Protein AF-A0A5B7ACC3-F1 (afdb_monomer)

Foldseek 3Di:
DVVVVVVVVLVPDDQDQDPVGRRFAQDKDKDKDKDWDWDQDPVRDTDIDIDIDIDIDAHDLDDDDPDVDPDPVNVRNVLSNQVVVLVVQQVVCVVVVHPDRSNVSHD

Radius of gyration: 19.6 Å; Cα contacts (8 Å, |Δi|>4): 110; chains: 1; bounding box: 44×43×56 Å

Sequence (107 aa):
EVMALLQQGNQNRTTEPTRANETSSRSHAILQVLVEYQVKDASNNVVNRVGKLSLIDLAGSERALATDQRSLRSLEGANINRSLLALSSCINALVEGKKHIPYRNSK

pLDDT: mean 81.72, std 15.79, range [46.78, 98.19]

InterPro domains:
  IPR001752 Kinesin motor domain [PF00225] (1-107)
  IPR001752 Kinesin motor domain [PR00380] (18-35)
  IPR001752 Kinesin motor domain [PR00380] (52-70)
  IPR001752 Kinesin motor domain [PR00380] (101-107)
  IPR001752 Kinesin motor domain [PS50067] (1-107)
  IPR001752 Kinesin motor domain [SM00129] (1-107)
  IPR019821 Kinesin motor domain, conserved site [PS00411] (51-62)
  IPR027417 P-loop containing nucleoside triphosphate hydrolase [SSF52540] (1-107)
  IPR027640 Kinesin-like protein [PTHR47968] (1-107)
  IPR036961 Kinesin motor domain superfamily [G3DSA:3.40.850.10] (1-107)

Structure (mmCIF, N/CA/C/O backbone):
data_AF-A0A5B7ACC3-F1
#
_entry.id   AF-A0A5B7ACC3-F1
#
loop_
_atom_site.group_PDB
_atom_site.id
_atom_site.type_symbol
_atom_site.label_atom_id
_atom_site.label_alt_id
_atom_site.label_comp_id
_atom_site.label_asym_id
_atom_site.label_entity_id
_atom_site.label_seq_id
_atom_site.pdbx_PDB_ins_code
_atom_site.Cartn_x
_atom_site.Cartn_y
_atom_site.Cartn_z
_atom_site.occupancy
_atom_site.B_iso_or_equiv
_atom_site.auth_seq_id
_atom_site.auth_comp_id
_atom_site.auth_asym_id
_atom_site.auth_atom_id
_atom_site.pdbx_PDB_model_num
ATOM 1 N N . GLU A 1 1 ? -4.848 23.598 3.696 1.00 75.00 1 GLU A N 1
ATOM 2 C CA . GLU A 1 1 ? -3.723 22.914 4.369 1.00 75.00 1 GLU A CA 1
ATOM 3 C C . GLU A 1 1 ? -3.484 21.502 3.828 1.00 75.00 1 GLU A C 1
ATOM 5 O O . GLU A 1 1 ? -2.462 21.294 3.191 1.00 75.00 1 GLU A O 1
ATOM 10 N N . VAL A 1 2 ? -4.444 20.569 3.933 1.00 79.12 2 VAL A N 1
ATOM 11 C CA . VAL A 1 2 ? -4.297 19.182 3.423 1.00 79.12 2 VAL A CA 1
ATOM 12 C C . VAL A 1 2 ? -3.925 19.110 1.935 1.00 79.12 2 VAL A C 1
ATOM 14 O O . VAL A 1 2 ? -3.004 18.389 1.570 1.00 79.12 2 VAL A O 1
ATOM 17 N N . MET A 1 3 ? -4.570 19.904 1.072 1.00 82.88 3 MET A N 1
ATOM 18 C CA . MET A 1 3 ? -4.243 19.929 -0.364 1.00 82.88 3 MET A CA 1
ATOM 19 C C . MET A 1 3 ? -2.805 20.386 -0.651 1.00 82.88 3 MET A C 1
ATOM 21 O O . MET A 1 3 ? -2.192 19.889 -1.590 1.00 82.88 3 MET A O 1
ATOM 25 N N . ALA A 1 4 ? -2.248 21.281 0.170 1.00 86.12 4 ALA A N 1
ATOM 26 C CA . ALA A 1 4 ? -0.866 21.731 0.019 1.00 86.12 4 ALA A CA 1
ATOM 27 C C . ALA A 1 4 ? 0.124 20.623 0.414 1.00 86.12 4 ALA A C 1
ATOM 29 O O . ALA A 1 4 ? 1.094 20.391 -0.301 1.00 86.12 4 ALA A O 1
ATOM 30 N N . LEU A 1 5 ? -0.168 19.877 1.488 1.00 81.25 5 LEU A N 1
ATOM 31 C CA . LEU A 1 5 ? 0.618 18.703 1.889 1.00 81.25 5 LEU A CA 1
ATOM 32 C C . LEU A 1 5 ? 0.566 17.593 0.830 1.00 81.25 5 LEU A C 1
ATOM 34 O O . LEU A 1 5 ? 1.586 16.969 0.547 1.00 81.25 5 LEU A O 1
ATOM 38 N N . LEU A 1 6 ? -0.592 17.380 0.196 1.00 81.81 6 LEU A N 1
ATOM 39 C CA . LEU A 1 6 ? -0.722 16.449 -0.931 1.00 81.81 6 LEU A CA 1
ATOM 40 C C . LEU A 1 6 ? 0.099 16.897 -2.139 1.00 81.81 6 LEU A C 1
ATOM 42 O O . LEU A 1 6 ? 0.793 16.085 -2.748 1.00 81.81 6 LEU A O 1
ATOM 46 N N . GLN A 1 7 ? 0.054 18.185 -2.472 1.00 82.19 7 GLN A N 1
ATOM 47 C CA . GLN A 1 7 ? 0.817 18.735 -3.587 1.00 82.19 7 GLN A CA 1
ATOM 48 C C . GLN A 1 7 ? 2.329 18.634 -3.339 1.00 82.19 7 GLN A C 1
ATOM 50 O O . GLN A 1 7 ? 3.062 18.215 -4.231 1.00 82.19 7 GLN A O 1
ATOM 55 N N . GLN A 1 8 ? 2.784 18.921 -2.118 1.00 82.44 8 GLN A N 1
ATOM 56 C CA . GLN A 1 8 ? 4.176 18.732 -1.706 1.00 82.44 8 GLN A CA 1
ATOM 57 C C . GLN A 1 8 ? 4.586 17.250 -1.740 1.00 82.44 8 GLN A C 1
ATOM 59 O O . GLN A 1 8 ? 5.662 16.915 -2.232 1.00 82.44 8 GLN A O 1
ATOM 64 N N . GLY A 1 9 ? 3.723 16.344 -1.269 1.00 79.19 9 GLY A N 1
ATOM 65 C CA . GLY A 1 9 ? 3.954 14.899 -1.343 1.00 79.19 9 GLY A CA 1
ATOM 66 C C . GLY A 1 9 ? 4.102 14.404 -2.783 1.00 79.19 9 GLY A C 1
ATOM 67 O O . GLY A 1 9 ? 5.014 13.635 -3.080 1.00 79.19 9 GLY A O 1
ATOM 68 N N . ASN A 1 10 ? 3.267 14.910 -3.692 1.00 77.75 10 ASN A N 1
ATOM 69 C CA . ASN A 1 10 ? 3.354 14.602 -5.117 1.00 77.75 10 ASN A CA 1
ATOM 70 C C . ASN A 1 10 ? 4.622 15.172 -5.769 1.00 77.75 10 ASN A C 1
ATOM 72 O O . ASN A 1 10 ? 5.207 14.499 -6.608 1.00 77.75 10 ASN A O 1
ATOM 76 N N . GLN A 1 11 ? 5.083 16.362 -5.371 1.00 76.25 11 GLN A N 1
ATOM 77 C CA . GLN A 1 11 ? 6.349 16.932 -5.862 1.00 76.25 11 GLN A CA 1
ATOM 78 C C . GLN A 1 11 ? 7.573 16.121 -5.415 1.00 76.25 11 GLN A C 1
ATOM 80 O O . GLN A 1 11 ? 8.529 15.983 -6.171 1.00 76.25 11 GLN A O 1
ATOM 85 N N . ASN A 1 12 ? 7.536 15.551 -4.209 1.00 73.88 12 ASN A N 1
ATOM 86 C CA . ASN A 1 12 ? 8.602 14.686 -3.695 1.00 73.88 12 ASN A CA 1
ATOM 87 C C . ASN A 1 12 ? 8.560 13.263 -4.279 1.00 73.88 12 ASN A C 1
ATOM 89 O O . ASN A 1 12 ? 9.483 12.476 -4.060 1.00 73.88 12 ASN A O 1
ATOM 93 N N . ARG A 1 13 ? 7.490 12.902 -4.998 1.00 72.44 13 ARG A N 1
ATOM 94 C CA . ARG A 1 13 ? 7.357 11.592 -5.634 1.00 72.44 13 ARG A CA 1
ATOM 95 C C . ARG A 1 13 ? 8.242 11.537 -6.873 1.00 72.44 13 ARG A C 1
ATOM 97 O O . ARG A 1 13 ? 8.129 12.362 -7.776 1.00 72.44 13 ARG A O 1
ATOM 104 N N . THR A 1 14 ? 9.082 10.508 -6.956 1.00 63.19 14 THR A N 1
ATOM 105 C CA . THR A 1 14 ? 9.849 10.223 -8.171 1.00 63.19 14 THR A CA 1
ATOM 106 C C . THR A 1 14 ? 8.880 9.879 -9.300 1.00 63.19 14 THR A C 1
ATOM 108 O O . THR A 1 14 ? 8.224 8.832 -9.280 1.00 63.19 14 THR A O 1
ATOM 111 N N . THR A 1 15 ? 8.770 10.796 -10.256 1.00 61.16 15 THR A N 1
ATOM 112 C CA . THR A 1 15 ? 7.922 10.704 -11.442 1.00 61.16 15 THR A CA 1
ATOM 113 C C . THR A 1 15 ? 8.828 10.878 -12.655 1.00 61.16 15 THR A C 1
ATOM 115 O O . THR A 1 15 ? 9.175 11.979 -13.052 1.00 61.16 15 THR A O 1
ATOM 118 N N . GLU A 1 16 ? 9.297 9.763 -13.210 1.00 53.59 16 GLU A N 1
ATOM 119 C CA . GLU A 1 16 ? 10.084 9.774 -14.445 1.00 53.59 16 GLU A CA 1
ATOM 120 C C . GLU A 1 16 ? 9.173 9.357 -15.605 1.00 53.59 16 GLU A C 1
ATOM 122 O O . GLU A 1 16 ? 8.602 8.256 -15.555 1.00 53.59 16 GLU A O 1
ATOM 127 N N . PRO A 1 17 ? 9.018 10.188 -16.651 1.00 52.81 17 PRO A N 1
ATOM 128 C CA . PRO A 1 17 ? 8.188 9.842 -17.791 1.00 52.81 17 PRO A CA 1
ATOM 129 C C . PRO A 1 17 ? 8.764 8.620 -18.517 1.00 52.81 17 PRO A C 1
ATOM 131 O O . PRO A 1 17 ? 9.967 8.495 -18.779 1.00 52.81 17 PRO A O 1
ATOM 134 N N . THR A 1 18 ? 7.891 7.678 -18.859 1.00 48.84 18 THR A N 1
ATOM 135 C CA . THR A 1 18 ? 8.218 6.591 -19.786 1.00 48.84 18 THR A CA 1
ATOM 136 C C . THR A 1 18 ? 7.612 6.902 -21.148 1.00 48.84 18 THR A C 1
ATOM 138 O O . THR A 1 18 ? 6.631 7.628 -21.242 1.00 48.84 18 THR A O 1
ATOM 141 N N . ARG A 1 19 ? 8.133 6.288 -22.220 1.00 48.19 19 ARG A N 1
ATOM 142 C CA . ARG A 1 19 ? 7.515 6.361 -23.560 1.00 48.19 19 ARG A CA 1
ATOM 143 C C . ARG A 1 19 ? 6.062 5.836 -23.603 1.00 48.19 19 ARG A C 1
ATOM 145 O O . ARG A 1 19 ? 5.440 5.958 -24.649 1.00 48.19 19 ARG A O 1
ATOM 152 N N . ALA A 1 20 ? 5.555 5.234 -22.520 1.00 51.84 20 ALA A N 1
ATOM 153 C CA . ALA A 1 20 ? 4.218 4.652 -22.418 1.00 51.84 20 ALA A CA 1
ATOM 154 C C . ALA A 1 20 ? 3.285 5.372 -21.419 1.00 51.84 20 ALA A C 1
ATOM 156 O O . ALA A 1 20 ? 2.082 5.157 -21.493 1.00 51.84 20 ALA A O 1
ATOM 157 N N . ASN A 1 21 ? 3.800 6.209 -20.508 1.00 46.88 21 ASN A N 1
ATOM 158 C CA . ASN A 1 21 ? 3.000 6.996 -19.563 1.00 46.88 21 ASN A CA 1
ATOM 159 C C . ASN A 1 21 ? 3.822 8.158 -18.985 1.00 46.88 21 ASN A C 1
ATOM 161 O O . ASN A 1 21 ? 4.944 7.964 -18.506 1.00 46.88 21 ASN A O 1
ATOM 165 N N . GLU A 1 22 ? 3.250 9.362 -19.028 1.00 47.44 22 GLU A N 1
ATOM 166 C CA . GLU A 1 22 ? 3.949 10.626 -18.759 1.00 47.44 22 GLU A CA 1
ATOM 167 C C . GLU A 1 22 ? 3.824 11.098 -17.297 1.00 47.44 22 GLU A C 1
ATOM 169 O O . GLU A 1 22 ? 4.545 12.000 -16.889 1.00 47.44 22 GLU A O 1
ATOM 174 N N . THR A 1 23 ? 2.944 10.503 -16.476 1.00 46.78 23 THR A N 1
ATOM 175 C CA . THR A 1 23 ? 2.542 11.164 -15.213 1.00 46.78 23 THR A CA 1
ATOM 176 C C . THR A 1 23 ? 2.481 10.268 -13.963 1.00 46.78 23 THR A C 1
ATOM 178 O O . THR A 1 23 ? 2.399 10.807 -12.864 1.00 46.78 23 THR A O 1
ATOM 181 N N . SER A 1 24 ? 2.573 8.927 -14.052 1.00 53.72 24 SER A N 1
ATOM 182 C CA . SER A 1 24 ? 2.345 8.059 -12.865 1.00 53.72 24 SER A CA 1
ATOM 183 C C . SER A 1 24 ? 3.225 6.807 -12.676 1.00 53.72 24 SER A C 1
ATOM 185 O O . SER A 1 24 ? 3.172 6.173 -11.626 1.00 53.72 24 SER A O 1
ATOM 187 N N . SER A 1 25 ? 4.058 6.391 -13.626 1.00 60.97 25 SER A N 1
ATOM 188 C CA . SER A 1 25 ? 4.285 4.944 -13.809 1.00 60.97 25 SER A CA 1
ATOM 189 C C . SER A 1 25 ? 5.438 4.263 -13.042 1.00 60.97 25 SER A C 1
ATOM 191 O O . SER A 1 25 ? 5.824 3.167 -13.437 1.00 60.97 25 SER A O 1
ATOM 193 N N . ARG A 1 26 ? 6.046 4.846 -11.993 1.00 67.94 26 ARG A N 1
ATOM 194 C CA . ARG A 1 26 ? 7.303 4.269 -11.436 1.00 67.94 26 ARG A CA 1
ATOM 195 C C . ARG A 1 26 ? 7.455 4.148 -9.921 1.00 67.94 26 ARG A C 1
ATOM 197 O O . ARG A 1 26 ? 8.407 3.532 -9.453 1.00 67.94 26 ARG A O 1
ATOM 204 N N . SER A 1 27 ? 6.511 4.655 -9.142 1.00 77.06 27 SER A N 1
ATOM 205 C CA . SER A 1 27 ? 6.527 4.525 -7.681 1.00 77.06 27 SER A CA 1
ATOM 206 C C . SER A 1 27 ? 5.128 4.239 -7.150 1.00 77.06 27 SER A C 1
ATOM 208 O O . SER A 1 27 ? 4.143 4.716 -7.712 1.00 77.06 27 SER A O 1
ATOM 210 N N . HIS A 1 28 ? 5.046 3.466 -6.066 1.00 84.81 28 HIS A N 1
ATOM 211 C CA . HIS A 1 28 ? 3.811 3.297 -5.296 1.00 84.81 28 HIS A CA 1
ATOM 212 C C . HIS A 1 28 ? 3.705 4.435 -4.282 1.00 84.81 28 HIS A C 1
ATOM 214 O O . HIS A 1 28 ? 4.708 4.804 -3.669 1.00 84.81 28 HIS A O 1
ATOM 220 N N . ALA A 1 29 ? 2.509 4.976 -4.082 1.00 85.12 29 ALA A N 1
ATOM 221 C CA . ALA A 1 29 ? 2.241 6.001 -3.084 1.00 85.12 29 ALA A CA 1
ATOM 222 C C . ALA A 1 29 ? 1.188 5.515 -2.084 1.00 85.12 29 ALA A C 1
ATOM 224 O O . ALA A 1 29 ? 0.188 4.898 -2.450 1.00 85.12 29 ALA A O 1
ATOM 225 N N . ILE A 1 30 ? 1.420 5.810 -0.805 1.00 88.38 30 ILE A N 1
ATOM 226 C CA . ILE A 1 30 ? 0.505 5.486 0.288 1.00 88.38 30 ILE A CA 1
ATOM 227 C C . ILE A 1 30 ? 0.200 6.781 1.034 1.00 88.38 30 ILE A C 1
ATOM 229 O O . ILE A 1 30 ? 1.071 7.347 1.691 1.00 88.38 30 ILE A O 1
ATOM 233 N N . LEU A 1 31 ? -1.051 7.223 0.963 1.00 88.94 31 LEU A N 1
ATOM 234 C CA . LEU A 1 31 ? -1.576 8.319 1.764 1.00 88.94 31 LEU A CA 1
ATOM 235 C C . LEU A 1 31 ? -2.420 7.740 2.899 1.00 88.94 31 LEU A C 1
ATOM 237 O O . LEU A 1 31 ? -3.385 7.015 2.658 1.00 88.94 31 LEU A O 1
ATOM 241 N N . GLN A 1 32 ? -2.071 8.067 4.142 1.00 93.06 32 GLN A N 1
ATOM 242 C CA . GLN A 1 32 ? -2.822 7.634 5.320 1.00 93.06 32 GLN A CA 1
ATOM 243 C C . GLN A 1 32 ? -3.424 8.840 6.028 1.00 93.06 32 GLN A C 1
ATOM 245 O O . GLN A 1 32 ? -2.708 9.757 6.421 1.00 93.06 32 GLN A O 1
ATOM 250 N N . VAL A 1 33 ? -4.742 8.813 6.210 1.00 91.88 33 VAL A N 1
ATOM 251 C CA . VAL A 1 33 ? -5.478 9.780 7.023 1.00 91.88 33 VAL A CA 1
ATOM 252 C C . VAL A 1 33 ? -5.885 9.077 8.310 1.00 91.88 33 VAL A C 1
ATOM 254 O O . VAL A 1 33 ? -6.636 8.099 8.281 1.00 91.88 33 VAL A O 1
ATOM 257 N N . LEU A 1 34 ? -5.353 9.555 9.432 1.00 94.56 34 LEU A N 1
ATOM 258 C CA . LEU A 1 34 ? -5.712 9.091 10.766 1.00 94.56 34 LEU A CA 1
ATOM 259 C C . LEU A 1 34 ? -6.654 10.119 11.393 1.00 94.56 34 LEU A C 1
ATOM 261 O O . LEU A 1 34 ? -6.366 11.313 11.388 1.00 94.56 34 LEU A O 1
ATOM 265 N N . VAL A 1 35 ? -7.783 9.646 11.910 1.00 94.38 35 VAL A N 1
ATOM 266 C CA . VAL A 1 35 ? -8.773 10.461 12.613 1.00 94.38 35 VAL A CA 1
ATOM 267 C C . VAL A 1 35 ? -8.896 9.926 14.024 1.00 94.38 35 VAL A C 1
ATOM 269 O O . VAL A 1 35 ? -9.391 8.820 14.230 1.00 94.38 35 VAL A O 1
ATOM 272 N N . GLU A 1 36 ? -8.462 10.719 14.991 1.00 95.94 36 GLU A N 1
ATOM 273 C CA . GLU A 1 36 ? -8.587 10.408 16.409 1.00 95.94 36 GLU A CA 1
ATOM 274 C C . GLU A 1 36 ? -9.726 11.237 16.997 1.00 95.94 36 GLU A C 1
ATOM 276 O O . GLU A 1 36 ? -9.803 12.446 16.780 1.00 95.94 36 GLU A O 1
ATOM 281 N N . TYR A 1 37 ? -10.645 10.590 17.706 1.00 93.25 37 TYR A N 1
ATOM 282 C CA . TYR A 1 37 ? -11.775 11.268 18.328 1.00 93.25 37 TYR A CA 1
ATOM 283 C C . TYR A 1 37 ? -12.184 10.578 19.625 1.00 93.25 37 TYR A C 1
ATOM 285 O O . TYR A 1 37 ? -12.039 9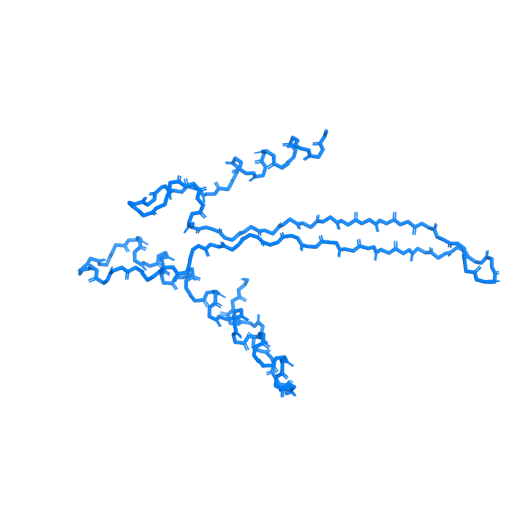.367 19.792 1.00 93.25 37 TYR A O 1
ATOM 293 N N . GLN A 1 38 ? -12.708 11.367 20.557 1.00 96.00 38 GLN A N 1
ATOM 294 C CA . GLN A 1 38 ? -13.234 10.876 21.823 1.00 96.00 38 GLN A CA 1
ATOM 295 C C . GLN A 1 38 ? -14.739 10.684 21.724 1.00 96.00 38 GLN A C 1
ATOM 297 O O . GLN A 1 38 ? -15.462 11.566 21.263 1.00 96.00 38 GLN A O 1
ATOM 302 N N . VAL A 1 39 ? -15.217 9.535 22.187 1.00 93.50 39 VAL A N 1
ATOM 303 C CA . VAL A 1 39 ? -16.646 9.257 22.337 1.00 93.50 39 VAL A CA 1
ATOM 304 C C . VAL A 1 39 ? -16.942 8.819 23.752 1.00 93.50 39 VAL A C 1
ATOM 306 O O . VAL A 1 39 ? -16.077 8.274 24.432 1.00 93.50 39 VAL A O 1
ATOM 309 N N . LYS A 1 40 ? -18.184 9.016 24.180 1.00 95.25 40 LYS A N 1
ATOM 310 C CA . LYS A 1 40 ? -18.674 8.387 25.398 1.00 95.25 40 LYS A CA 1
ATOM 311 C C . LYS A 1 40 ? -19.313 7.048 25.065 1.00 95.25 40 LYS A C 1
ATOM 313 O O . LYS A 1 40 ? -20.076 6.958 24.104 1.00 95.25 40 LYS A O 1
ATOM 318 N N . ASP A 1 41 ? -18.971 6.015 25.822 1.00 91.12 41 ASP A N 1
ATOM 319 C CA . ASP A 1 41 ? -19.657 4.728 25.734 1.00 91.12 41 ASP A CA 1
ATOM 320 C C . ASP A 1 41 ? -21.023 4.765 26.452 1.00 91.12 41 ASP A C 1
ATOM 322 O O . ASP A 1 41 ? -21.433 5.788 27.006 1.00 91.12 41 ASP A O 1
ATOM 326 N N . ALA A 1 42 ? -21.742 3.638 26.445 1.00 93.06 42 ALA A N 1
ATOM 327 C CA . ALA A 1 42 ? -23.040 3.508 27.114 1.00 93.06 42 ALA A CA 1
ATOM 328 C C . ALA A 1 42 ? -22.973 3.725 28.641 1.00 93.06 42 ALA A C 1
ATOM 330 O O . ALA A 1 42 ? -23.991 4.017 29.263 1.00 93.06 42 ALA A O 1
ATOM 331 N N . SER A 1 43 ? -21.780 3.620 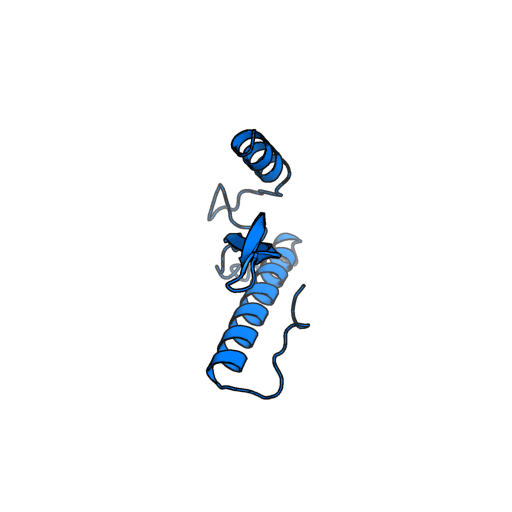29.229 1.00 95.56 43 SER A N 1
ATOM 332 C CA . SER A 1 43 ? -21.501 3.816 30.652 1.00 95.56 43 SER A CA 1
ATOM 333 C C . SER A 1 43 ? -20.942 5.215 30.953 1.00 95.56 43 SER A C 1
ATOM 335 O O . SER A 1 43 ? -20.492 5.466 32.069 1.00 95.56 43 SER A O 1
ATOM 337 N N . ASN A 1 44 ? -20.985 6.138 29.980 1.00 92.56 44 ASN A N 1
ATOM 338 C CA . ASN A 1 44 ? -20.495 7.517 30.079 1.00 92.56 44 ASN A CA 1
ATOM 339 C C . ASN A 1 44 ? -18.968 7.634 30.298 1.00 92.56 44 ASN A C 1
ATOM 341 O O . ASN A 1 44 ? -18.485 8.707 30.672 1.00 92.56 44 ASN A O 1
ATOM 345 N N . ASN A 1 45 ? -18.196 6.579 30.014 1.00 95.19 45 ASN A N 1
ATOM 346 C CA . ASN A 1 45 ? -16.733 6.629 30.020 1.00 95.19 45 ASN A CA 1
ATOM 347 C C . ASN A 1 45 ? -16.216 7.260 28.727 1.00 95.19 45 ASN A C 1
ATOM 349 O O . ASN A 1 45 ? -16.748 6.996 27.648 1.00 95.19 45 ASN A O 1
ATOM 353 N N . VAL A 1 46 ? -15.143 8.050 28.817 1.00 95.00 46 VAL A N 1
ATOM 354 C CA . VAL A 1 46 ? -14.462 8.595 27.635 1.00 95.00 46 VAL A CA 1
ATOM 355 C C . VAL A 1 46 ? -13.594 7.508 27.002 1.00 95.00 46 VAL A C 1
ATOM 357 O O . VAL A 1 46 ? -12.672 6.990 27.628 1.00 95.00 46 VAL A O 1
ATOM 360 N N . VAL A 1 47 ? -13.874 7.190 25.742 1.00 95.19 47 VAL A N 1
ATOM 361 C CA . VAL A 1 47 ? -13.147 6.217 24.928 1.00 95.19 47 VAL A CA 1
ATOM 362 C C . VAL A 1 47 ? -12.511 6.937 23.746 1.00 95.19 47 VAL A C 1
ATOM 364 O O . VAL A 1 47 ? -13.195 7.608 22.972 1.00 95.19 47 VAL A O 1
ATOM 367 N N . ASN A 1 48 ? -11.203 6.759 23.573 1.00 95.25 48 ASN A N 1
ATOM 368 C CA . ASN A 1 48 ? -10.503 7.205 22.372 1.00 95.25 48 ASN A CA 1
ATOM 369 C C . ASN A 1 48 ? -10.765 6.213 21.234 1.00 95.25 48 ASN A C 1
ATOM 371 O O . ASN A 1 48 ? -10.562 5.007 21.388 1.00 95.25 48 ASN A O 1
ATOM 375 N N . ARG A 1 49 ? -11.193 6.715 20.079 1.00 94.50 49 ARG A N 1
ATOM 376 C CA . ARG A 1 49 ? -11.332 5.945 18.844 1.00 94.50 49 ARG A CA 1
ATOM 377 C C . ARG A 1 49 ? -10.403 6.505 17.784 1.00 94.50 49 ARG A C 1
ATOM 379 O O . ARG A 1 49 ? -10.252 7.716 17.657 1.00 94.50 49 ARG A O 1
ATOM 386 N N . VAL A 1 50 ? -9.823 5.600 17.003 1.00 95.75 50 VAL A N 1
ATOM 387 C CA . VAL A 1 50 ? -8.944 5.935 15.883 1.00 95.75 50 VAL A CA 1
ATOM 388 C C . VAL A 1 50 ? -9.507 5.298 14.619 1.00 95.75 50 VAL A C 1
ATOM 390 O O . VAL A 1 50 ? -9.643 4.079 14.534 1.00 95.75 50 VAL A O 1
ATOM 393 N N . GLY A 1 51 ? -9.857 6.126 13.641 1.00 95.44 51 GLY A N 1
ATOM 394 C CA . GLY A 1 51 ? -10.137 5.711 12.273 1.00 95.44 51 GLY A CA 1
ATOM 395 C C . GLY A 1 51 ? -8.885 5.873 11.418 1.00 95.44 51 GLY A C 1
ATOM 396 O O . GLY A 1 51 ? -8.194 6.882 11.520 1.00 95.44 51 GLY A O 1
ATOM 397 N N . LYS A 1 52 ? -8.591 4.896 10.559 1.00 95.88 52 LYS A N 1
ATOM 398 C CA . LYS A 1 52 ? -7.486 4.974 9.599 1.00 95.88 52 LYS A CA 1
ATOM 399 C C . LYS A 1 52 ? -8.009 4.715 8.193 1.00 95.88 52 LYS A C 1
ATOM 401 O O . LYS A 1 52 ? -8.442 3.606 7.895 1.00 95.88 52 LYS A O 1
ATOM 406 N N . LEU A 1 53 ? -7.912 5.715 7.324 1.00 94.38 53 LEU A N 1
ATOM 407 C CA . LEU A 1 53 ? -8.153 5.583 5.890 1.00 94.38 53 LEU A CA 1
ATOM 408 C C . LEU A 1 53 ? -6.803 5.511 5.172 1.00 94.38 53 LEU A C 1
ATOM 410 O O . LEU A 1 5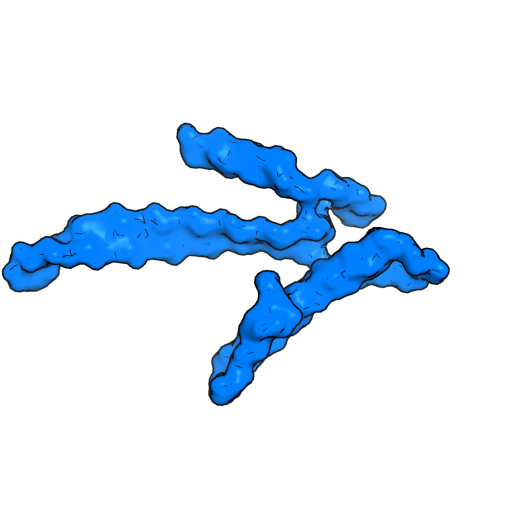3 ? -5.961 6.385 5.356 1.00 94.38 53 LEU A O 1
ATOM 414 N N . SER A 1 54 ? -6.583 4.465 4.373 1.00 94.44 54 SER A N 1
ATOM 415 C CA . SER A 1 54 ? -5.386 4.332 3.530 1.00 94.44 54 SER A CA 1
ATOM 416 C C . SER A 1 54 ? -5.791 4.394 2.062 1.00 94.44 54 SER A C 1
ATOM 418 O O . SER A 1 54 ? -6.548 3.547 1.597 1.00 94.44 54 SER A O 1
ATOM 420 N N . LEU A 1 55 ? -5.286 5.395 1.350 1.00 90.31 55 LEU A N 1
ATOM 421 C CA . LEU A 1 55 ? -5.441 5.582 -0.088 1.00 90.31 55 LEU A CA 1
ATOM 422 C C . LEU A 1 55 ? -4.120 5.171 -0.741 1.00 90.31 55 LEU A C 1
ATOM 424 O O . LEU A 1 55 ? -3.073 5.740 -0.430 1.00 90.31 55 LEU A O 1
ATOM 428 N N . ILE A 1 56 ? -4.162 4.142 -1.583 1.00 90.12 56 ILE A N 1
ATOM 429 C CA . ILE A 1 56 ? -2.970 3.537 -2.182 1.00 90.12 56 ILE A CA 1
ATOM 430 C C . ILE A 1 56 ? -3.043 3.731 -3.693 1.00 90.12 56 ILE A C 1
ATOM 432 O O . ILE A 1 56 ? -3.980 3.251 -4.327 1.00 90.12 56 ILE A O 1
ATOM 436 N N . ASP A 1 57 ? -2.050 4.420 -4.247 1.00 86.25 57 ASP A N 1
ATOM 437 C CA . ASP A 1 57 ? -1.851 4.571 -5.687 1.00 86.25 57 ASP A CA 1
ATOM 438 C C . ASP A 1 57 ? -0.675 3.688 -6.114 1.00 86.25 57 ASP A C 1
ATOM 440 O O . ASP A 1 57 ? 0.458 3.871 -5.658 1.00 86.25 57 ASP A O 1
ATOM 444 N N . LEU A 1 58 ? -0.959 2.681 -6.935 1.00 87.44 58 LEU A N 1
ATOM 445 C CA . LEU A 1 58 ? 0.024 1.687 -7.347 1.00 87.44 58 LEU A CA 1
ATOM 446 C C . LEU A 1 58 ? 0.668 2.086 -8.674 1.00 87.44 58 LEU A C 1
ATOM 448 O O . LEU A 1 58 ? 0.009 2.596 -9.577 1.00 87.44 58 LEU A O 1
ATOM 452 N N . ALA A 1 59 ? 1.960 1.799 -8.804 1.00 83.50 59 ALA A N 1
ATOM 453 C CA . ALA A 1 59 ? 2.671 1.946 -10.065 1.00 83.50 59 ALA A CA 1
ATOM 454 C C . ALA A 1 59 ? 2.078 1.039 -11.158 1.00 83.50 59 ALA A C 1
ATOM 456 O O . ALA A 1 59 ? 1.406 0.040 -10.880 1.00 83.50 59 ALA A O 1
ATOM 457 N N . GLY A 1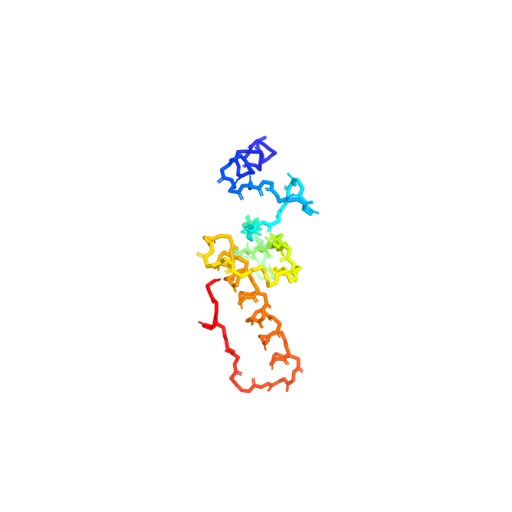 60 ? 2.384 1.386 -12.408 1.00 79.69 60 GLY A N 1
ATOM 458 C CA . GLY A 1 60 ? 1.976 0.627 -13.583 1.00 79.69 60 GLY A CA 1
ATOM 459 C C . GLY A 1 60 ? 2.419 -0.840 -13.530 1.00 79.69 60 GLY A C 1
ATOM 460 O O . GLY A 1 60 ? 3.499 -1.165 -13.037 1.00 79.69 60 GLY A O 1
ATOM 461 N N . SER A 1 61 ? 1.558 -1.733 -14.023 1.00 76.81 61 SER A N 1
ATOM 462 C CA . SER A 1 61 ? 1.801 -3.187 -14.087 1.00 76.81 61 SER A CA 1
ATOM 463 C C . SER A 1 61 ? 2.266 -3.655 -15.468 1.00 76.81 61 SER A C 1
ATOM 465 O O . SER A 1 61 ? 2.348 -4.856 -15.744 1.00 76.81 61 SER A O 1
ATOM 467 N N . GLU A 1 62 ? 2.534 -2.715 -16.373 1.00 70.38 62 GLU A N 1
ATOM 468 C CA . GLU A 1 62 ? 2.972 -3.018 -17.720 1.00 70.38 62 GLU A CA 1
ATOM 469 C C . GLU A 1 62 ? 4.278 -3.818 -17.718 1.00 70.38 62 GLU A C 1
ATOM 471 O O . GLU A 1 62 ? 5.218 -3.604 -16.942 1.00 70.38 62 GLU A O 1
ATOM 476 N N . ARG A 1 63 ? 4.347 -4.773 -18.644 1.00 63.91 63 ARG A N 1
ATOM 477 C CA . ARG A 1 63 ? 5.586 -5.497 -18.892 1.00 63.91 63 ARG A CA 1
ATOM 478 C C . ARG A 1 63 ? 6.567 -4.533 -19.539 1.00 63.91 63 ARG A C 1
ATOM 480 O O . ARG A 1 63 ? 6.297 -4.006 -20.617 1.00 63.91 63 ARG A O 1
ATOM 487 N N . ALA A 1 64 ? 7.732 -4.363 -18.921 1.00 57.41 64 ALA A N 1
ATOM 488 C CA . ALA A 1 64 ? 8.879 -3.846 -19.645 1.00 57.41 64 ALA A CA 1
ATOM 489 C C . ALA A 1 64 ? 9.094 -4.764 -20.858 1.00 57.41 64 ALA A C 1
ATOM 491 O O . ALA A 1 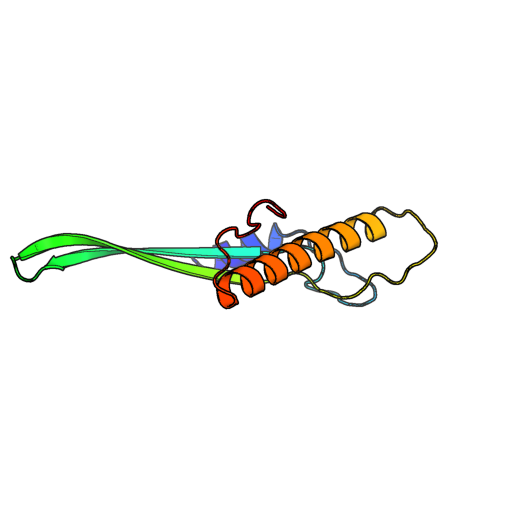64 ? 9.269 -5.973 -20.693 1.00 57.41 64 ALA A O 1
ATOM 492 N N . LEU A 1 65 ? 9.015 -4.213 -22.074 1.00 55.28 65 LEU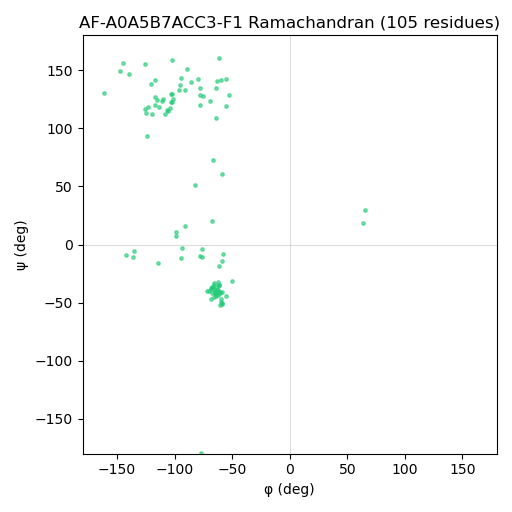 A N 1
ATOM 493 C CA . LEU A 1 65 ? 9.457 -4.935 -23.262 1.00 55.28 65 LEU A CA 1
ATOM 494 C C . LEU A 1 65 ? 10.882 -5.406 -22.976 1.00 55.28 65 LEU A C 1
ATOM 496 O O . LEU A 1 65 ? 11.703 -4.606 -22.524 1.00 55.28 65 LEU A O 1
ATOM 500 N N . ALA A 1 66 ? 11.143 -6.696 -23.185 1.00 48.06 66 ALA A N 1
ATOM 501 C CA . ALA A 1 66 ? 12.465 -7.288 -23.060 1.00 48.06 66 ALA A CA 1
ATOM 502 C C . ALA A 1 66 ? 13.359 -6.718 -24.170 1.00 48.06 66 ALA A C 1
ATOM 504 O O . ALA A 1 66 ? 13.612 -7.356 -25.185 1.00 48.06 66 ALA A O 1
ATOM 505 N N . THR A 1 67 ? 13.759 -5.460 -24.033 1.00 50.88 67 THR A N 1
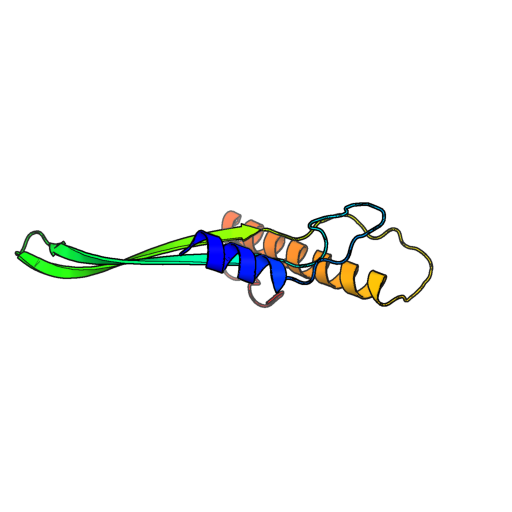ATOM 506 C CA . THR A 1 67 ? 14.834 -4.891 -24.821 1.00 50.88 67 THR A CA 1
ATOM 507 C C . THR A 1 67 ? 16.128 -5.399 -24.209 1.00 50.88 67 THR A C 1
ATOM 509 O O . THR A 1 67 ? 16.290 -5.428 -22.990 1.00 50.88 67 THR A O 1
ATOM 512 N N . ASP A 1 68 ? 17.042 -5.833 -25.069 1.00 50.03 68 ASP A N 1
ATOM 513 C CA . ASP A 1 68 ? 18.274 -6.569 -24.753 1.00 50.03 68 ASP A CA 1
ATOM 514 C C . ASP A 1 68 ? 19.326 -5.741 -23.978 1.00 50.03 68 ASP A C 1
ATOM 516 O O . ASP A 1 68 ? 20.522 -6.022 -23.957 1.00 50.03 68 ASP A O 1
ATOM 520 N N . GLN A 1 69 ? 18.895 -4.659 -23.334 1.00 52.00 69 GLN A N 1
ATOM 521 C CA . GLN A 1 69 ? 19.733 -3.779 -22.550 1.00 52.00 69 GLN A CA 1
ATOM 522 C C . GLN A 1 69 ? 19.421 -3.979 -21.073 1.00 52.00 69 GLN A C 1
ATOM 524 O O . GLN A 1 69 ? 18.367 -3.564 -20.586 1.00 52.00 69 GLN A O 1
ATOM 529 N N . ARG A 1 70 ? 20.406 -4.530 -20.348 1.00 59.84 70 ARG A N 1
ATOM 530 C CA . ARG A 1 70 ? 20.571 -4.449 -18.883 1.00 59.84 70 ARG A CA 1
ATOM 531 C C . ARG A 1 70 ? 20.690 -2.986 -18.433 1.00 59.84 70 ARG A C 1
ATOM 533 O O . ARG A 1 70 ? 21.711 -2.544 -17.920 1.00 59.84 70 ARG A O 1
ATOM 540 N N . SER A 1 71 ? 19.661 -2.203 -18.701 1.00 68.88 71 SER A N 1
ATOM 541 C CA . SER A 1 71 ? 19.557 -0.804 -18.337 1.00 68.88 71 SER A CA 1
ATOM 542 C C . SER A 1 71 ? 18.919 -0.708 -16.956 1.00 68.88 71 SER A C 1
ATOM 544 O O . SER A 1 71 ? 18.096 -1.544 -16.576 1.00 68.88 71 SER A O 1
ATOM 546 N N . LEU A 1 72 ? 19.258 0.344 -16.210 1.00 70.12 72 LEU A N 1
ATOM 547 C CA . LEU A 1 72 ? 18.653 0.655 -14.907 1.00 70.12 72 LEU A CA 1
ATOM 548 C C . LEU A 1 72 ? 17.112 0.632 -14.957 1.00 70.12 72 LEU A C 1
ATOM 550 O O . LEU A 1 72 ? 16.467 0.203 -14.006 1.00 70.12 72 LEU A O 1
ATOM 554 N N . ARG A 1 73 ? 16.528 0.988 -16.109 1.00 70.50 73 ARG A N 1
ATOM 555 C CA . ARG A 1 73 ? 15.080 0.969 -16.368 1.00 70.50 73 ARG A CA 1
ATOM 556 C C . ARG A 1 73 ? 14.476 -0.439 -16.375 1.00 70.50 73 ARG A C 1
ATOM 558 O O . ARG A 1 73 ? 13.362 -0.624 -15.899 1.00 70.50 73 ARG A O 1
ATOM 565 N N . SER A 1 74 ? 15.198 -1.440 -16.882 1.00 73.19 74 SER A N 1
ATOM 566 C CA . SER A 1 74 ? 14.735 -2.834 -16.835 1.00 73.19 74 SER A CA 1
ATOM 567 C C . SER A 1 74 ? 14.726 -3.370 -15.402 1.00 73.19 74 SER A C 1
ATOM 569 O O . SER A 1 74 ? 13.806 -4.097 -15.032 1.00 73.19 74 SER A O 1
ATOM 571 N N . LEU A 1 75 ? 15.725 -2.999 -14.593 1.00 78.00 75 LEU A N 1
ATOM 572 C CA . LEU A 1 75 ? 15.793 -3.379 -13.181 1.00 78.00 75 LEU A CA 1
ATOM 573 C C . LEU A 1 75 ? 14.678 -2.706 -12.367 1.00 78.00 75 LEU A C 1
ATOM 575 O O . LEU A 1 75 ? 14.040 -3.350 -11.537 1.00 78.00 75 LEU A O 1
ATOM 579 N N . GLU A 1 76 ? 14.412 -1.430 -12.640 1.00 76.25 76 GLU A N 1
ATOM 580 C CA . GLU A 1 76 ? 13.313 -0.670 -12.042 1.00 76.25 76 GLU A CA 1
ATOM 581 C C . GLU A 1 76 ? 11.949 -1.315 -12.339 1.00 76.25 76 GLU A C 1
ATOM 583 O O . GLU A 1 76 ? 11.209 -1.640 -11.411 1.00 76.25 76 GLU A O 1
ATOM 588 N N . GLY A 1 77 ? 11.654 -1.612 -13.611 1.00 79.75 77 GLY A N 1
ATOM 589 C CA . GLY A 1 77 ? 10.412 -2.291 -14.000 1.00 79.75 77 GLY A CA 1
ATOM 590 C C . GLY A 1 77 ? 10.263 -3.688 -13.386 1.00 79.75 77 GLY A C 1
ATOM 591 O O . GLY A 1 77 ? 9.162 -4.092 -13.006 1.00 79.75 77 GLY A O 1
ATOM 592 N N . ALA A 1 78 ? 11.367 -4.426 -13.227 1.00 82.19 78 ALA A N 1
ATOM 593 C CA . ALA A 1 78 ? 11.357 -5.716 -12.539 1.00 82.19 78 ALA A CA 1
ATOM 594 C C . ALA A 1 78 ? 11.017 -5.574 -11.045 1.00 82.19 78 ALA A C 1
ATOM 596 O O . ALA A 1 78 ? 10.281 -6.400 -10.503 1.00 82.19 78 ALA A O 1
ATOM 597 N N . ASN A 1 79 ? 11.514 -4.529 -10.378 1.00 84.25 79 ASN A N 1
ATOM 598 C CA . ASN A 1 79 ? 11.208 -4.264 -8.971 1.00 84.25 79 ASN A CA 1
ATOM 599 C C . ASN A 1 79 ? 9.755 -3.810 -8.766 1.00 84.25 79 ASN A C 1
ATOM 601 O O . ASN A 1 79 ? 9.112 -4.287 -7.831 1.00 84.25 79 ASN A O 1
ATOM 605 N N . ILE A 1 80 ? 9.215 -2.974 -9.659 1.00 85.38 80 ILE A N 1
ATOM 606 C CA . ILE A 1 80 ? 7.795 -2.580 -9.645 1.00 85.38 80 ILE A CA 1
ATOM 607 C C . ILE A 1 80 ? 6.895 -3.815 -9.777 1.00 85.38 80 ILE A C 1
ATOM 609 O O . ILE A 1 80 ? 6.005 -4.041 -8.958 1.00 85.38 80 ILE A O 1
ATOM 613 N N . ASN A 1 81 ? 7.167 -4.668 -10.766 1.00 86.81 81 ASN A N 1
ATOM 614 C CA . ASN A 1 81 ? 6.378 -5.880 -10.976 1.00 86.81 81 ASN A CA 1
ATOM 615 C C . ASN A 1 81 ? 6.523 -6.879 -9.821 1.00 86.81 81 ASN A C 1
ATOM 617 O O . ASN A 1 81 ? 5.558 -7.554 -9.463 1.00 86.81 81 ASN A O 1
ATOM 621 N N . ARG A 1 82 ? 7.696 -6.947 -9.181 1.00 89.12 82 ARG A N 1
ATOM 622 C CA . ARG A 1 82 ? 7.903 -7.780 -7.990 1.00 89.12 82 ARG A CA 1
ATOM 623 C C . ARG A 1 82 ? 6.972 -7.380 -6.846 1.00 89.12 82 ARG A C 1
ATOM 625 O O . ARG A 1 82 ? 6.353 -8.264 -6.253 1.00 89.12 82 ARG A O 1
ATOM 632 N N . SER A 1 83 ? 6.853 -6.089 -6.535 1.00 91.06 83 SER A N 1
ATOM 633 C CA . SER A 1 83 ? 5.986 -5.642 -5.437 1.00 91.06 83 SER A CA 1
ATOM 634 C C . SER A 1 83 ? 4.501 -5.861 -5.750 1.00 91.06 83 SER A C 1
ATOM 636 O O . SER A 1 83 ? 3.751 -6.294 -4.876 1.00 91.06 83 SER A O 1
ATOM 638 N N . LEU A 1 84 ? 4.082 -5.665 -7.005 1.00 92.06 84 LEU A N 1
ATOM 639 C CA . LEU A 1 84 ? 2.710 -5.941 -7.456 1.00 92.06 84 LEU A CA 1
ATOM 640 C C . LEU A 1 84 ? 2.356 -7.437 -7.383 1.00 92.06 84 LEU A C 1
ATOM 642 O O . LEU A 1 84 ? 1.273 -7.802 -6.920 1.00 92.06 84 LEU A O 1
ATOM 646 N N . LEU A 1 85 ? 3.281 -8.321 -7.771 1.00 93.50 85 LEU A N 1
ATOM 647 C CA . LEU A 1 85 ? 3.105 -9.772 -7.637 1.00 93.50 85 LEU A CA 1
ATOM 648 C C . LEU A 1 85 ? 3.034 -10.207 -6.170 1.00 93.50 85 LEU A C 1
ATOM 650 O O . LEU A 1 85 ? 2.216 -11.063 -5.821 1.00 93.50 85 LEU A O 1
ATOM 654 N N . ALA A 1 86 ? 3.857 -9.616 -5.300 1.00 95.25 86 ALA A N 1
ATOM 655 C CA . ALA A 1 86 ? 3.799 -9.872 -3.864 1.00 95.25 86 ALA A CA 1
ATOM 656 C C . ALA A 1 86 ? 2.445 -9.447 -3.270 1.00 95.25 86 ALA A C 1
ATOM 658 O O . ALA A 1 86 ? 1.868 -10.202 -2.483 1.00 95.25 86 ALA A O 1
ATOM 659 N N . LEU A 1 87 ? 1.904 -8.297 -3.692 1.00 95.38 87 LEU A N 1
ATOM 660 C CA . LEU A 1 87 ? 0.575 -7.830 -3.292 1.00 95.38 87 LEU A CA 1
ATOM 661 C C . LEU A 1 87 ? -0.520 -8.815 -3.726 1.00 95.38 87 LEU A C 1
ATOM 663 O O . LEU A 1 87 ? -1.298 -9.269 -2.887 1.00 95.38 87 LEU A O 1
ATOM 667 N N . SER A 1 88 ? -0.545 -9.201 -5.005 1.00 95.56 88 SER A N 1
ATOM 668 C CA . SER A 1 88 ? -1.512 -10.180 -5.523 1.00 95.56 88 SER A CA 1
ATOM 669 C C . SER A 1 88 ? -1.411 -11.525 -4.795 1.00 95.56 88 SER A C 1
ATOM 671 O O . SER A 1 88 ? -2.427 -12.098 -4.404 1.00 95.56 88 SER A O 1
ATOM 673 N N . SER A 1 89 ? -0.191 -11.988 -4.512 1.00 97.25 89 SER A N 1
ATOM 674 C CA . SER A 1 89 ? 0.042 -13.221 -3.751 1.00 97.25 89 SER A CA 1
ATOM 675 C C . SER A 1 89 ? -0.520 -13.143 -2.328 1.00 97.25 89 SER A C 1
ATOM 677 O O . SER A 1 89 ? -1.086 -14.121 -1.841 1.00 97.25 89 SER A O 1
ATOM 679 N N . CYS A 1 90 ? -0.393 -11.990 -1.662 1.00 97.81 90 CYS A N 1
ATOM 680 C CA . CYS A 1 90 ? -0.980 -11.774 -0.339 1.00 97.81 90 CYS A CA 1
ATOM 681 C C . CYS A 1 90 ? -2.511 -11.782 -0.390 1.00 97.81 90 CYS A C 1
ATOM 683 O O . CYS A 1 90 ? -3.133 -12.444 0.437 1.00 97.81 90 CYS A O 1
ATOM 685 N N . ILE A 1 91 ? -3.109 -11.094 -1.370 1.00 97.56 91 ILE A N 1
ATOM 686 C CA . ILE A 1 91 ? -4.567 -11.053 -1.557 1.00 97.56 91 ILE A CA 1
ATOM 687 C C . ILE A 1 91 ? -5.110 -12.465 -1.790 1.00 97.56 91 ILE A C 1
ATOM 689 O O . ILE A 1 91 ? -6.022 -12.888 -1.086 1.00 97.56 91 ILE A O 1
ATOM 693 N N . ASN A 1 92 ? -4.509 -13.226 -2.706 1.00 98.06 92 ASN A N 1
ATOM 694 C CA . ASN A 1 92 ? -4.952 -14.588 -3.003 1.00 98.06 92 ASN A CA 1
ATOM 695 C C . ASN A 1 92 ? -4.819 -15.502 -1.779 1.00 98.06 92 ASN A C 1
ATOM 697 O O . ASN A 1 92 ? -5.744 -16.238 -1.456 1.00 98.06 92 ASN A O 1
ATOM 701 N N . ALA A 1 93 ? -3.707 -15.414 -1.041 1.00 98.12 93 ALA A N 1
ATOM 702 C CA . ALA A 1 93 ? -3.523 -16.201 0.176 1.00 98.12 93 ALA A CA 1
ATOM 703 C C . ALA A 1 93 ? -4.563 -15.873 1.263 1.00 98.12 93 ALA A C 1
ATOM 705 O O . ALA A 1 93 ? -4.998 -16.780 1.972 1.00 98.12 93 ALA A O 1
ATOM 706 N N . LEU A 1 94 ? -4.973 -14.605 1.381 1.00 98.06 94 LEU A N 1
ATOM 707 C CA . LEU A 1 94 ? -6.028 -14.174 2.302 1.00 98.06 94 LEU A CA 1
ATOM 708 C C . LEU A 1 94 ? -7.400 -14.701 1.880 1.00 98.06 94 LEU A C 1
ATOM 710 O O . LEU A 1 94 ? -8.121 -15.244 2.712 1.00 98.06 94 LEU A O 1
ATOM 714 N N . VAL A 1 95 ? -7.738 -14.573 0.595 1.00 98.19 95 VAL A N 1
ATOM 715 C CA . VAL A 1 95 ? -9.001 -15.071 0.028 1.00 98.19 95 VAL A CA 1
ATOM 716 C C . VAL A 1 95 ? -9.118 -16.587 0.191 1.00 98.19 95 VAL A C 1
ATOM 718 O O . VAL A 1 95 ? -10.174 -17.090 0.560 1.00 98.19 95 VAL A O 1
ATOM 721 N N . GLU A 1 96 ? -8.026 -17.317 -0.024 1.00 97.88 96 GLU A N 1
ATOM 722 C CA . GLU A 1 96 ? -7.966 -18.774 0.133 1.00 97.88 96 GLU A CA 1
ATOM 723 C C . GLU A 1 96 ? -7.902 -19.231 1.604 1.00 97.88 96 GLU A C 1
ATOM 725 O O . GLU A 1 96 ? -7.887 -20.432 1.871 1.00 97.88 96 GLU A O 1
ATOM 730 N N . GLY A 1 97 ? -7.829 -18.310 2.573 1.00 96.94 97 GLY A N 1
ATOM 731 C CA . GLY A 1 97 ? -7.750 -18.649 3.996 1.00 96.94 97 GLY A CA 1
ATOM 732 C C . GLY A 1 97 ? -6.460 -19.381 4.383 1.00 96.94 97 GLY A C 1
ATOM 733 O O . GLY A 1 97 ? -6.454 -20.193 5.312 1.00 96.94 97 GLY A O 1
ATOM 734 N N . LYS A 1 98 ? -5.351 -19.131 3.674 1.00 97.56 98 LYS A N 1
ATOM 735 C CA . LYS A 1 98 ? -4.067 -19.780 3.967 1.00 97.56 98 LYS A CA 1
ATOM 736 C C . LYS A 1 98 ? -3.561 -19.391 5.354 1.00 97.56 98 LYS A C 1
ATOM 738 O O . LYS A 1 98 ? -3.572 -18.228 5.743 1.00 97.56 98 LYS A O 1
ATOM 743 N N . LYS A 1 99 ? -2.983 -20.368 6.064 1.00 96.94 99 LYS A N 1
ATOM 744 C CA . LYS A 1 99 ? -2.319 -20.139 7.360 1.00 96.94 99 LYS A CA 1
ATOM 745 C C . LYS A 1 99 ? -1.129 -19.177 7.253 1.00 96.94 99 LYS A C 1
ATOM 747 O O . LYS A 1 99 ? -0.857 -18.430 8.187 1.00 96.94 99 LYS A O 1
ATOM 752 N N . HIS A 1 100 ? -0.397 -19.222 6.140 1.00 97.44 100 HIS A N 1
ATOM 753 C CA . HIS A 1 100 ? 0.745 -18.348 5.893 1.00 97.44 100 HIS A CA 1
ATOM 754 C C . HIS A 1 100 ? 0.433 -17.354 4.775 1.00 97.44 100 HIS A C 1
ATOM 756 O O . HIS A 1 100 ? 0.130 -17.761 3.654 1.00 97.44 100 HIS A O 1
ATOM 762 N N . ILE A 1 101 ? 0.564 -16.061 5.082 1.00 97.75 101 ILE A N 1
ATOM 763 C CA . ILE A 1 101 ? 0.429 -14.966 4.121 1.00 97.75 101 ILE A CA 1
ATOM 764 C C . ILE A 1 101 ? 1.816 -14.342 3.891 1.00 97.75 101 ILE A C 1
ATOM 766 O O . ILE A 1 101 ? 2.463 -13.932 4.862 1.00 97.75 101 ILE A O 1
ATOM 770 N N . PRO A 1 102 ? 2.298 -14.243 2.639 1.00 96.19 102 PRO A N 1
ATOM 771 C CA . PRO A 1 102 ? 3.679 -13.870 2.335 1.00 96.19 102 PRO A CA 1
ATOM 772 C C . PRO A 1 102 ? 3.933 -12.347 2.361 1.00 96.19 102 PRO A C 1
ATOM 774 O O . PRO A 1 102 ?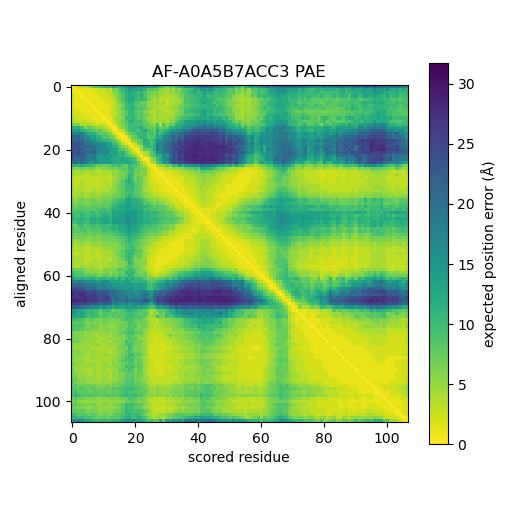 4.534 -11.789 1.443 1.00 96.19 102 PRO A O 1
ATOM 777 N N . TYR A 1 103 ? 3.540 -11.656 3.438 1.00 95.38 103 TYR A N 1
ATOM 778 C CA . TYR A 1 103 ? 3.672 -10.193 3.589 1.00 95.38 103 TYR A CA 1
ATOM 779 C C . TYR A 1 103 ? 5.109 -9.653 3.483 1.00 95.38 103 TYR A C 1
ATOM 781 O O . TYR A 1 103 ? 5.306 -8.448 3.405 1.00 95.38 103 TYR A O 1
ATOM 789 N N . ARG A 1 104 ? 6.126 -10.520 3.556 1.00 94.44 104 ARG A N 1
ATOM 790 C CA . ARG A 1 104 ? 7.550 -10.144 3.538 1.00 94.44 104 ARG A CA 1
ATOM 791 C C . ARG A 1 104 ? 8.177 -10.177 2.142 1.00 94.44 104 ARG A C 1
ATOM 793 O O . ARG A 1 104 ? 9.340 -9.812 2.006 1.00 94.44 104 ARG A O 1
ATOM 800 N N . ASN A 1 105 ? 7.426 -10.583 1.119 1.00 90.38 105 ASN A N 1
ATOM 801 C CA . ASN A 1 105 ? 7.933 -10.682 -0.254 1.00 90.38 105 ASN A CA 1
ATOM 802 C C . ASN A 1 105 ? 8.059 -9.318 -0.960 1.00 90.38 105 ASN 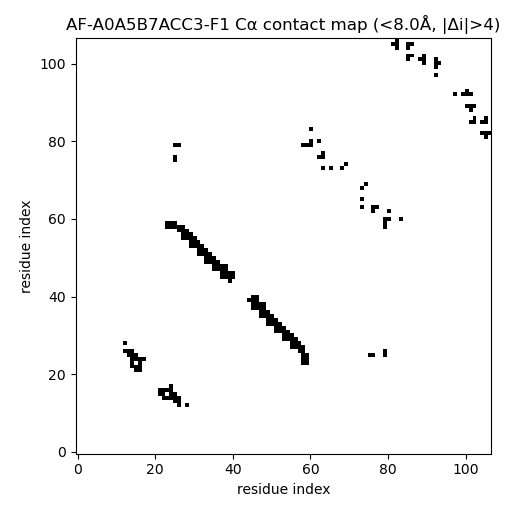A C 1
ATOM 804 O O . ASN A 1 105 ? 8.680 -9.229 -2.018 1.00 90.38 105 ASN A O 1
ATOM 808 N N . SER A 1 106 ? 7.504 -8.260 -0.366 1.00 87.62 106 SER A N 1
ATOM 809 C CA . SER A 1 106 ? 7.732 -6.858 -0.721 1.00 87.62 106 SER A CA 1
ATOM 810 C C . SER A 1 106 ? 7.704 -6.011 0.548 1.00 87.62 106 SER A C 1
ATOM 812 O O . SER A 1 106 ? 7.111 -6.422 1.546 1.00 87.62 106 SER A O 1
ATOM 814 N N . LYS A 1 107 ? 8.357 -4.849 0.511 1.00 72.62 107 LYS A N 1
ATOM 815 C CA . LYS A 1 107 ? 8.143 -3.783 1.497 1.00 72.62 107 LYS A CA 1
ATOM 816 C C . LYS A 1 107 ? 6.990 -2.890 1.067 1.00 72.62 107 LYS A C 1
ATOM 818 O O . LYS A 1 107 ? 6.731 -2.859 -0.160 1.00 72.62 107 LYS A O 1
#

Nearest PDB structures (foldseek):
  6ta4-assembly1_K  TM=6.764E-01  e=4.383E-05  Homo sapiens
  8ekk-assembly1_G  TM=5.207E-01  e=1.020E+00  Clostridioides difficile R20291
  6klo-assembly1_F  TM=5.319E-01  e=1.498E+00  Clostridium perfringens
  4p24-assembly1_G  TM=5.080E-01  e=3.671E+00  Staphylococcus aureus subsp. aureus Mu50
  3b07-assembly1_H  TM=4.271E-01  e=4.449E+00  Staphylococcus aureus subsp. aureus Mu50

Secondary structure (DSSP, 8-state):
-HHHHHHHHHHTS--PPBTTBSSSTT--EEEEEEEEEEEE-TTS-EEEEEEEEEEEEPPP-PPPP--S---HHHHHHHHHHHHHHHHHHHHHHHHTT-S---TTS--

Solvent-accessible surface area (backbone atoms only — not comparable to full-atom values): 6693 Å² total; per-residue (Å²): 109,70,69,54,54,50,52,53,52,56,69,72,46,74,70,65,65,46,103,87,42,75,80,61,54,68,44,71,45,80,49,74,50,76,47,77,48,79,44,67,51,100,85,70,46,86,41,82,44,75,48,76,49,76,51,75,49,74,37,55,80,73,78,72,74,89,60,97,56,97,39,75,66,54,56,49,48,50,52,51,45,44,40,54,51,29,50,53,52,31,52,52,26,57,76,70,65,48,93,69,60,57,72,80,67,36,133

Mean predicted aligned error: 8.38 Å

Organism: Davidia involucrata (NCBI:txid16924)